Protein AF-0000000084927445 (afdb_homodimer)

Organism: Caldicellulosiruptor owensensis (strain ATCC 700167 / DSM 13100 / OL) (NCBI:txid632518)

Secondary structure (DSSP, 8-state):
--HHHHHHHHHHHH---HHHHHHHHHHHHHHHHHHHHTT--EEETTTEEEEEEEE--EEEE-TTT--EEEE--EEEEEEEE-HHHHHHH--/--HHHHHHHHHHHH---HHHHHHHHHHHHHHHHHHHHTT--EEETTTEEEEEEEE--EEEE-TTT--EEEE--EEEEEEEE-HHHHHHH--

Solvent-accessible surface area (backbone atoms only — not comparable to full-atom values): 9266 Å² total; per-residue (Å²): 75,44,55,70,54,46,23,50,47,19,9,66,68,42,70,46,52,54,68,57,26,42,36,37,52,52,16,46,54,50,46,53,46,54,37,34,44,71,64,35,45,39,39,36,88,45,50,24,32,40,34,64,43,79,43,72,60,43,77,46,59,40,89,86,78,61,46,78,40,80,41,71,58,41,36,37,62,46,57,48,69,16,64,55,42,35,58,54,26,46,104,77,44,56,70,55,48,24,50,47,18,10,66,68,42,68,45,51,53,68,56,26,44,37,37,51,52,16,46,53,49,45,53,45,54,38,33,46,72,65,35,44,39,40,37,88,44,51,24,32,40,33,63,42,79,42,71,60,44,78,46,61,41,90,85,80,62,46,77,40,79,42,70,58,42,34,38,62,46,58,47,70,16,63,56,42,34,58,54,26,46,102

pLDDT: mean 96.65, std 3.69, range [73.75, 98.94]

Structure (mmCIF, N/CA/C/O backbone):
data_AF-0000000084927445-model_v1
#
loop_
_entity.id
_entity.type
_entity.pdbx_description
1 polymer 'Histone family protein DNA-binding protein'
#
loop_
_atom_site.group_PDB
_atom_site.id
_atom_site.type_symbol
_atom_site.label_atom_id
_atom_site.label_alt_id
_atom_site.label_comp_id
_atom_site.label_asym_id
_atom_site.label_entity_id
_atom_site.label_seq_id
_atom_site.pdbx_PDB_ins_code
_atom_site.Cartn_x
_atom_site.Cartn_y
_atom_site.Cartn_z
_atom_site.occupancy
_atom_site.B_iso_or_equiv
_atom_site.auth_seq_id
_atom_site.auth_comp_id
_atom_site.auth_asym_id
_atom_site.auth_atom_id
_atom_site.pdbx_PDB_model_num
ATOM 1 N N . MET A 1 1 ? 12.32 -1.99 -7.734 1 96.44 1 MET A N 1
ATOM 2 C CA . MET A 1 1 ? 11.633 -3.188 -8.203 1 96.44 1 MET A CA 1
ATOM 3 C C . MET A 1 1 ? 10.391 -2.816 -9.008 1 96.44 1 MET A C 1
ATOM 5 O O . MET A 1 1 ? 9.555 -2.041 -8.547 1 96.44 1 MET A O 1
ATOM 9 N N . ASN A 1 2 ? 10.344 -3.18 -10.227 1 98.25 2 ASN A N 1
ATOM 10 C CA . ASN A 1 2 ? 9.164 -2.922 -11.047 1 98.25 2 ASN A CA 1
ATOM 11 C C . ASN A 1 2 ? 8.211 -4.113 -11.047 1 98.25 2 ASN A C 1
ATOM 13 O O . ASN A 1 2 ? 8.438 -5.102 -10.344 1 98.25 2 ASN A O 1
ATOM 17 N N . LYS A 1 3 ? 7.129 -3.992 -11.797 1 98.62 3 LYS A N 1
ATOM 18 C CA . LYS A 1 3 ? 6.082 -5.008 -11.812 1 98.62 3 LYS A CA 1
ATOM 19 C C . LYS A 1 3 ? 6.652 -6.379 -12.172 1 98.62 3 LYS A C 1
ATOM 21 O O . LYS A 1 3 ? 6.355 -7.375 -11.508 1 98.62 3 LYS A O 1
ATOM 26 N N . THR A 1 4 ? 7.418 -6.391 -13.234 1 98.5 4 THR A N 1
ATOM 27 C CA . THR A 1 4 ? 7.992 -7.648 -13.695 1 98.5 4 THR A CA 1
ATOM 28 C C . THR A 1 4 ? 8.883 -8.266 -12.617 1 98.5 4 THR A C 1
ATOM 30 O O . THR A 1 4 ? 8.844 -9.469 -12.391 1 98.5 4 THR A O 1
ATOM 33 N N . ASP A 1 5 ? 9.75 -7.473 -12 1 98.69 5 ASP A N 1
ATOM 34 C CA . ASP A 1 5 ? 10.602 -7.938 -10.914 1 98.69 5 ASP A CA 1
ATOM 35 C C . ASP A 1 5 ? 9.758 -8.484 -9.758 1 98.69 5 ASP A C 1
ATOM 37 O O . ASP A 1 5 ? 10.094 -9.523 -9.18 1 98.69 5 ASP A O 1
ATOM 41 N N . LEU A 1 6 ? 8.695 -7.738 -9.414 1 98.81 6 LEU A N 1
ATOM 42 C CA . LEU A 1 6 ? 7.836 -8.156 -8.312 1 98.81 6 LEU A CA 1
ATOM 43 C C . LEU A 1 6 ? 7.18 -9.5 -8.617 1 98.81 6 LEU A C 1
ATOM 45 O O . LEU A 1 6 ? 7.102 -10.367 -7.742 1 98.81 6 LEU A O 1
ATOM 49 N N . ILE A 1 7 ? 6.777 -9.633 -9.852 1 98.88 7 ILE A N 1
ATOM 50 C CA . ILE A 1 7 ? 6.164 -10.891 -10.266 1 98.88 7 ILE A CA 1
ATOM 51 C C . ILE A 1 7 ? 7.156 -12.031 -10.094 1 98.88 7 ILE A C 1
ATOM 53 O O . ILE A 1 7 ? 6.801 -13.102 -9.586 1 98.88 7 ILE A O 1
ATOM 57 N N . SER A 1 8 ? 8.344 -11.805 -10.5 1 98.88 8 SER A N 1
ATOM 58 C CA . SER A 1 8 ? 9.391 -12.82 -10.359 1 98.88 8 SER A CA 1
ATOM 59 C C . SER A 1 8 ? 9.625 -13.164 -8.891 1 98.88 8 SER A C 1
ATOM 61 O O . SER A 1 8 ? 9.758 -14.336 -8.539 1 98.88 8 SER A O 1
ATOM 63 N N . ALA A 1 9 ? 9.711 -12.188 -8.062 1 98.81 9 ALA A N 1
ATOM 64 C CA . ALA A 1 9 ? 9.906 -12.398 -6.629 1 98.81 9 ALA A CA 1
ATOM 65 C C . ALA A 1 9 ? 8.734 -13.164 -6.02 1 98.81 9 ALA A C 1
ATOM 67 O O . ALA A 1 9 ? 8.938 -14.078 -5.211 1 98.81 9 ALA A O 1
ATOM 68 N N . MET A 1 10 ? 7.566 -12.742 -6.422 1 98.88 10 MET A N 1
ATOM 69 C CA . MET A 1 10 ? 6.379 -13.422 -5.91 1 98.88 10 MET A CA 1
ATOM 70 C C . MET A 1 10 ? 6.367 -14.883 -6.324 1 98.88 10 MET A C 1
ATOM 72 O O . MET A 1 10 ? 6.008 -15.758 -5.531 1 98.88 10 MET A O 1
ATOM 76 N N . ALA A 1 11 ? 6.688 -15.125 -7.59 1 98.88 11 ALA A N 1
ATOM 77 C CA . ALA A 1 11 ? 6.73 -16.5 -8.078 1 98.88 11 ALA A CA 1
ATOM 78 C C . ALA A 1 11 ? 7.715 -17.344 -7.27 1 98.88 11 ALA A C 1
ATOM 80 O O . ALA A 1 11 ? 7.395 -18.453 -6.848 1 98.88 11 ALA A O 1
ATOM 81 N N . GLU A 1 12 ? 8.836 -16.859 -7.023 1 98.81 12 GLU A N 1
ATOM 82 C CA . GLU A 1 12 ? 9.883 -17.562 -6.281 1 98.81 12 GLU A CA 1
ATOM 83 C C . GLU A 1 12 ? 9.445 -17.844 -4.844 1 98.81 12 GLU A C 1
ATOM 85 O O . GLU A 1 12 ? 9.594 -18.969 -4.352 1 98.81 12 GLU A O 1
ATOM 90 N N . LYS A 1 13 ? 8.859 -16.922 -4.207 1 98.75 13 LYS A N 1
ATOM 91 C CA . LYS A 1 13 ? 8.531 -17.016 -2.789 1 98.75 13 LYS A CA 1
ATOM 92 C C . LYS A 1 13 ? 7.301 -17.906 -2.572 1 98.75 13 LYS A C 1
ATOM 94 O O . LYS A 1 13 ? 7.164 -18.531 -1.524 1 98.75 13 LYS A O 1
ATOM 99 N N . SER A 1 14 ? 6.469 -17.859 -3.514 1 98.62 14 SER A N 1
ATOM 100 C CA . SER A 1 14 ? 5.211 -18.578 -3.35 1 98.62 14 SER A CA 1
ATOM 101 C C . SER A 1 14 ? 5.289 -19.984 -3.945 1 98.62 14 SER A C 1
ATOM 103 O O . SER A 1 14 ? 4.465 -20.844 -3.633 1 98.62 14 SER A O 1
ATOM 105 N N . GLY A 1 15 ? 6.117 -20.188 -4.938 1 98.5 15 GLY A N 1
ATOM 106 C CA . GLY A 1 15 ? 6.172 -21.438 -5.676 1 98.5 15 GLY A CA 1
ATOM 107 C C . GLY A 1 15 ? 5.199 -21.484 -6.84 1 98.5 15 GLY A C 1
ATOM 108 O O . GLY A 1 15 ? 5.055 -22.531 -7.496 1 98.5 15 GLY A O 1
ATOM 109 N N . LEU A 1 16 ? 4.562 -20.469 -7.133 1 98.69 16 LEU A N 1
ATOM 110 C CA . LEU A 1 16 ? 3.676 -20.375 -8.281 1 98.69 16 LEU A CA 1
ATOM 111 C C . LEU A 1 16 ? 4.469 -20.109 -9.562 1 98.69 16 LEU A C 1
ATOM 113 O O . LEU A 1 16 ? 5.629 -19.688 -9.5 1 98.69 16 LEU A O 1
ATOM 117 N N . THR A 1 17 ? 3.82 -20.359 -10.664 1 98.62 17 THR A N 1
ATOM 118 C CA . THR A 1 17 ? 4.426 -19.953 -11.922 1 98.62 17 THR A CA 1
ATOM 119 C C . THR A 1 17 ? 4.406 -18.422 -12.062 1 98.62 17 THR A C 1
ATOM 121 O O . THR A 1 17 ? 3.619 -17.75 -11.406 1 98.62 17 THR A O 1
ATOM 124 N N . LYS A 1 18 ? 5.23 -17.906 -12.883 1 98.75 18 LYS A N 1
ATOM 125 C CA . LYS A 1 18 ? 5.234 -16.469 -13.141 1 98.75 18 LYS A CA 1
ATOM 126 C C . LYS A 1 18 ? 3.879 -16 -13.656 1 98.75 18 LYS A C 1
ATOM 128 O O . LYS A 1 18 ? 3.42 -14.906 -13.312 1 98.75 18 LYS A O 1
ATOM 133 N N . LYS A 1 19 ? 3.346 -16.812 -14.5 1 98.69 19 LYS A N 1
ATOM 134 C CA . LYS A 1 19 ? 2.033 -16.5 -15.055 1 98.69 19 LYS A CA 1
ATOM 135 C C . LYS A 1 19 ? 0.99 -16.359 -13.945 1 98.69 19 LYS A C 1
ATOM 137 O O . LYS A 1 19 ? 0.209 -15.406 -13.938 1 98.69 19 LYS A O 1
ATOM 142 N N . ASP A 1 20 ? 0.925 -17.312 -13.07 1 98.75 20 ASP A N 1
ATOM 143 C CA . ASP A 1 20 ? -0.039 -17.281 -11.977 1 98.75 20 ASP A CA 1
ATOM 144 C C . ASP A 1 20 ? 0.262 -16.141 -11 1 98.75 20 ASP A C 1
ATOM 146 O O . ASP A 1 20 ? -0.656 -15.531 -10.453 1 98.75 20 ASP A O 1
ATOM 150 N N . ALA A 1 21 ? 1.528 -15.898 -10.758 1 98.88 21 ALA A N 1
ATOM 151 C CA . ALA A 1 21 ? 1.915 -14.758 -9.93 1 98.88 21 ALA A CA 1
ATOM 152 C C . ALA A 1 21 ? 1.418 -13.445 -10.523 1 98.88 21 ALA A C 1
ATOM 154 O O . ALA A 1 21 ? 0.959 -12.562 -9.805 1 98.88 21 ALA A O 1
ATOM 155 N N . GLU A 1 22 ? 1.526 -13.359 -11.82 1 98.88 22 GLU A N 1
ATOM 156 C CA . GLU A 1 22 ? 1.038 -12.164 -12.508 1 98.88 22 GLU A CA 1
ATOM 157 C C . GLU A 1 22 ? -0.474 -12.023 -12.359 1 98.88 22 GLU A C 1
ATOM 159 O O . GLU A 1 22 ? -0.978 -10.938 -12.094 1 98.88 22 GLU A O 1
ATOM 164 N N . LYS A 1 23 ? -1.171 -13.109 -12.586 1 98.88 23 LYS A N 1
ATOM 165 C CA . LYS A 1 23 ? -2.617 -13.094 -12.398 1 98.88 23 LYS A CA 1
ATOM 166 C C . LYS A 1 23 ? -2.979 -12.648 -10.984 1 98.88 23 LYS A C 1
ATOM 168 O O . LYS A 1 23 ? -3.924 -11.883 -10.789 1 98.88 23 LYS A O 1
ATOM 173 N N . ALA A 1 24 ? -2.26 -13.188 -10.023 1 98.88 24 ALA A N 1
ATOM 174 C CA . ALA A 1 24 ? -2.531 -12.875 -8.617 1 98.88 24 ALA A CA 1
ATOM 175 C C . ALA A 1 24 ? -2.268 -11.398 -8.328 1 98.88 24 ALA A C 1
ATOM 177 O O . ALA A 1 24 ? -3.051 -10.75 -7.625 1 98.88 24 ALA A O 1
ATOM 178 N N . LEU A 1 25 ? -1.161 -10.852 -8.797 1 98.94 25 LEU A N 1
ATOM 179 C CA . LEU A 1 25 ? -0.847 -9.445 -8.586 1 98.94 25 LEU A CA 1
ATOM 180 C C . LEU A 1 25 ? -1.923 -8.547 -9.195 1 98.94 25 LEU A C 1
ATOM 182 O O . LEU A 1 25 ? -2.383 -7.602 -8.555 1 98.94 25 LEU A O 1
ATOM 186 N N . ASN A 1 26 ? -2.275 -8.859 -10.422 1 98.81 26 ASN A N 1
ATOM 187 C CA . ASN A 1 26 ? -3.33 -8.086 -11.062 1 98.81 26 ASN A CA 1
ATOM 18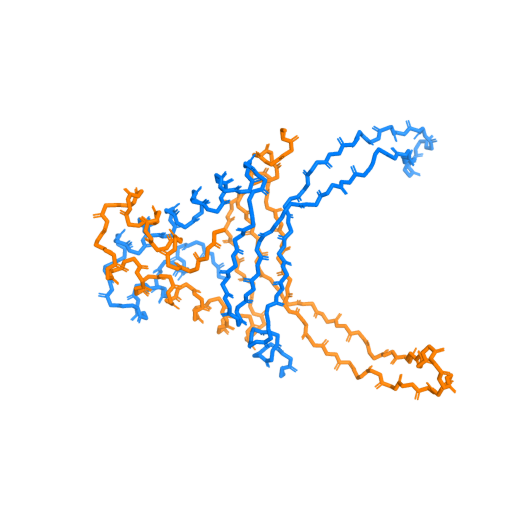8 C C . ASN A 1 26 ? -4.637 -8.164 -10.281 1 98.81 26 ASN A C 1
ATOM 190 O O . ASN A 1 26 ? -5.352 -7.164 -10.164 1 98.81 26 ASN A O 1
ATOM 194 N N . ALA A 1 27 ? -4.957 -9.32 -9.812 1 98.94 27 ALA A N 1
ATOM 195 C CA . ALA A 1 27 ? -6.164 -9.508 -9.016 1 98.94 27 ALA A CA 1
ATOM 196 C C . ALA A 1 27 ? -6.098 -8.695 -7.727 1 98.94 27 ALA A C 1
ATOM 198 O O . ALA A 1 27 ? -7.109 -8.164 -7.27 1 98.94 27 ALA A O 1
ATOM 199 N N . PHE A 1 28 ? -4.887 -8.68 -7.043 1 98.94 28 PHE A N 1
ATOM 200 C CA . PHE A 1 28 ? -4.684 -7.863 -5.852 1 98.94 28 PHE A CA 1
ATOM 201 C C . PHE A 1 28 ? -4.977 -6.395 -6.148 1 98.94 28 PHE A C 1
ATOM 203 O O . PHE A 1 28 ? -5.75 -5.758 -5.438 1 98.94 28 PHE A O 1
ATOM 210 N N . VAL A 1 29 ? -4.406 -5.895 -7.238 1 98.88 29 VAL A N 1
ATOM 211 C CA . VAL A 1 29 ? -4.566 -4.5 -7.633 1 98.88 29 VAL A CA 1
ATOM 212 C C . VAL A 1 29 ? -6.043 -4.207 -7.902 1 98.88 29 VAL A C 1
ATOM 214 O O . VAL A 1 29 ? -6.582 -3.213 -7.41 1 98.88 29 VAL A O 1
ATOM 217 N N . ASP A 1 30 ? -6.668 -5.07 -8.609 1 98.75 30 ASP A N 1
ATOM 218 C CA . ASP A 1 30 ? -8.078 -4.895 -8.961 1 98.75 30 ASP A CA 1
ATOM 219 C C . ASP A 1 30 ? -8.953 -4.914 -7.711 1 98.75 30 ASP A C 1
ATOM 221 O O . ASP A 1 30 ? -9.852 -4.078 -7.562 1 98.75 30 ASP A O 1
ATOM 225 N N . ALA A 1 31 ? -8.734 -5.875 -6.871 1 98.88 31 ALA A N 1
ATOM 226 C CA . ALA A 1 31 ? -9.555 -6.039 -5.672 1 98.88 31 ALA A CA 1
ATOM 227 C C . ALA A 1 31 ? -9.422 -4.828 -4.746 1 98.88 31 ALA A C 1
ATOM 229 O O . ALA A 1 31 ? -10.414 -4.32 -4.23 1 98.88 31 ALA A O 1
ATOM 230 N N . VAL A 1 32 ? -8.188 -4.363 -4.523 1 98.88 32 VAL A N 1
ATOM 231 C CA . VAL A 1 32 ? -7.953 -3.211 -3.664 1 98.88 32 VAL A CA 1
ATOM 232 C C . VAL A 1 32 ? -8.586 -1.966 -4.281 1 98.88 32 VAL A C 1
ATOM 234 O O . VAL A 1 32 ? -9.25 -1.19 -3.59 1 98.88 32 VAL A O 1
ATOM 237 N N . THR A 1 33 ? -8.391 -1.812 -5.617 1 98.75 33 THR A N 1
ATOM 238 C CA . THR A 1 33 ? -8.961 -0.666 -6.309 1 98.75 33 THR A CA 1
ATOM 239 C C . THR A 1 33 ? -10.484 -0.649 -6.168 1 98.75 33 THR A C 1
ATOM 241 O O . THR A 1 33 ? -11.07 0.384 -5.836 1 98.75 33 THR A O 1
ATOM 244 N N . GLU A 1 34 ? -11.109 -1.719 -6.41 1 98.56 34 GLU A N 1
ATOM 245 C CA . GLU A 1 34 ? -12.562 -1.82 -6.324 1 98.56 34 GLU A CA 1
ATOM 246 C C . GLU A 1 34 ? -13.055 -1.539 -4.906 1 98.56 34 GLU A C 1
ATOM 248 O O . GLU A 1 34 ? -14.031 -0.819 -4.715 1 98.56 34 GLU A O 1
ATOM 253 N N . ALA A 1 35 ? -12.414 -2.172 -3.92 1 98.69 35 ALA A N 1
ATOM 254 C CA . ALA A 1 35 ? -12.805 -1.957 -2.529 1 98.69 35 ALA A CA 1
ATOM 255 C C . ALA A 1 35 ? -12.734 -0.477 -2.164 1 98.69 35 ALA A C 1
ATOM 257 O O . ALA A 1 35 ? -13.68 0.078 -1.607 1 98.69 35 ALA A O 1
ATOM 258 N N . LEU A 1 36 ? -11.664 0.189 -2.484 1 98.62 36 LEU A N 1
ATOM 259 C CA . LEU A 1 36 ? -11.477 1.596 -2.145 1 98.62 36 LEU A CA 1
ATOM 260 C C . LEU A 1 36 ? -12.469 2.475 -2.896 1 98.62 36 LEU A C 1
ATOM 262 O O . LEU A 1 36 ? -12.938 3.48 -2.365 1 98.62 36 LEU A O 1
ATOM 266 N N . SER A 1 37 ? -12.719 2.121 -4.152 1 97.88 37 SER A N 1
ATOM 267 C CA . SER A 1 37 ? -13.68 2.891 -4.93 1 97.88 37 SER A CA 1
ATOM 268 C C . SER A 1 37 ? -15.062 2.869 -4.277 1 97.88 37 SER A C 1
ATOM 270 O O . SER A 1 37 ? -15.867 3.775 -4.492 1 97.88 37 SER A O 1
ATOM 272 N N . LYS A 1 38 ? -15.289 1.854 -3.469 1 97.25 38 LYS A N 1
ATOM 273 C CA . LYS A 1 38 ? -16.562 1.709 -2.764 1 97.25 38 LYS A CA 1
ATOM 274 C C . LYS A 1 38 ? -16.469 2.277 -1.351 1 97.25 38 LYS A C 1
ATOM 276 O O . LYS A 1 38 ? -17.406 2.121 -0.556 1 97.25 38 LYS A O 1
ATOM 281 N N . GLY A 1 39 ? -15.312 2.764 -1.028 1 97 39 GLY A N 1
ATOM 282 C CA . GLY A 1 39 ? -15.125 3.373 0.278 1 97 39 GLY A CA 1
ATOM 283 C C . GLY A 1 39 ? -14.773 2.369 1.359 1 97 39 GLY A C 1
ATOM 284 O O . GLY A 1 39 ? -14.812 2.691 2.549 1 97 39 GLY A O 1
ATOM 285 N N . GLU A 1 40 ? -14.477 1.186 0.955 1 98.12 40 GLU A N 1
ATOM 286 C CA . GLU A 1 40 ? -14.148 0.132 1.91 1 98.12 40 GLU A CA 1
ATOM 287 C C . GLU A 1 40 ? -12.656 0.139 2.246 1 98.12 40 GLU A C 1
ATOM 289 O O . GLU A 1 40 ? -11.82 0.364 1.37 1 98.12 40 GLU A O 1
ATOM 294 N N . LYS A 1 41 ? -12.375 -0.189 3.471 1 98.5 41 LYS A N 1
ATOM 295 C CA . LYS A 1 41 ? -11 -0.33 3.936 1 98.5 41 LYS A CA 1
ATOM 296 C C . LYS A 1 41 ? -10.477 -1.745 3.699 1 98.5 41 LYS A C 1
ATOM 298 O O . LYS A 1 41 ? -11.234 -2.713 3.797 1 98.5 41 LYS A O 1
ATOM 303 N N . VAL A 1 42 ? -9.203 -1.847 3.305 1 98.88 42 VAL A N 1
ATOM 304 C CA . VAL A 1 42 ? -8.531 -3.135 3.162 1 98.88 42 VAL A CA 1
ATOM 305 C C . VAL A 1 42 ? -7.41 -3.252 4.191 1 98.88 42 VAL A C 1
ATOM 307 O O . VAL A 1 42 ? -6.457 -2.469 4.172 1 98.88 42 VAL A O 1
ATOM 310 N N . GLN A 1 43 ? -7.492 -4.234 5.039 1 98.81 43 GLN A N 1
ATOM 311 C CA . GLN A 1 43 ? -6.523 -4.336 6.125 1 98.81 43 GLN A CA 1
ATOM 312 C C . GLN A 1 43 ? -5.77 -5.664 6.074 1 98.81 43 GLN A C 1
ATOM 314 O O . GLN A 1 43 ? -6.387 -6.73 6.059 1 98.81 43 GLN A O 1
ATOM 319 N N . LEU A 1 44 ? -4.547 -5.59 5.957 1 98.62 44 LEU A N 1
ATOM 320 C CA . LEU A 1 44 ? -3.633 -6.711 6.145 1 98.62 44 LEU A CA 1
ATOM 321 C C . LEU A 1 44 ? -2.83 -6.547 7.43 1 98.62 44 LEU A C 1
ATOM 323 O O . LEU A 1 44 ? -1.839 -5.816 7.461 1 98.62 44 LEU A O 1
ATOM 327 N N . VAL A 1 45 ? -3.256 -7.285 8.414 1 97.25 45 VAL A N 1
ATOM 328 C CA . VAL A 1 45 ? -2.695 -7.121 9.75 1 97.25 45 VAL A CA 1
ATOM 329 C C . VAL A 1 45 ? -1.178 -7.285 9.703 1 97.25 45 VAL A C 1
ATOM 331 O O . VAL A 1 45 ? -0.67 -8.219 9.078 1 97.25 45 VAL A O 1
ATOM 334 N N . GLY A 1 46 ? -0.435 -6.379 10.445 1 97.25 46 GLY A N 1
ATOM 335 C CA . GLY A 1 46 ? 1.019 -6.387 10.469 1 97.25 46 GLY A CA 1
ATOM 336 C C . GLY A 1 46 ? 1.641 -5.621 9.32 1 97.25 46 GLY A C 1
ATOM 337 O O . GLY A 1 46 ? 2.658 -4.945 9.5 1 97.25 46 GLY A O 1
ATOM 338 N N . PHE A 1 47 ? 1.042 -5.738 8.133 1 98.5 47 PHE A N 1
ATOM 339 C CA . PHE A 1 47 ? 1.581 -5.125 6.93 1 98.5 47 PHE A CA 1
ATOM 340 C C . PHE A 1 47 ? 1.079 -3.691 6.781 1 98.5 47 PHE A C 1
ATOM 342 O O . PHE A 1 47 ? 1.875 -2.762 6.645 1 98.5 47 PHE A O 1
ATOM 349 N N . GLY A 1 48 ? -0.274 -3.625 6.855 1 98.69 48 GLY A N 1
ATOM 350 C CA . GLY A 1 48 ? -0.848 -2.291 6.754 1 98.69 48 GLY A CA 1
ATOM 351 C C . GLY A 1 48 ? -2.275 -2.295 6.242 1 98.69 48 GLY A C 1
ATOM 352 O O . GLY A 1 48 ? -2.906 -3.35 6.148 1 98.69 48 GLY A O 1
ATOM 353 N N . SER A 1 49 ? -2.762 -1.029 5.926 1 98.81 49 SER A N 1
ATOM 354 C CA . SER A 1 49 ? -4.145 -0.897 5.477 1 98.81 49 SER A CA 1
ATOM 355 C C . SER A 1 49 ? -4.273 0.163 4.387 1 98.81 49 SER A C 1
ATOM 357 O O . SER A 1 49 ? -3.578 1.18 4.418 1 98.81 49 SER A O 1
ATOM 359 N N . PHE A 1 50 ? -5.086 -0.099 3.434 1 98.88 50 PHE A N 1
ATOM 360 C CA . PHE A 1 50 ? -5.512 0.86 2.422 1 98.88 50 PHE A CA 1
ATOM 361 C C . PHE A 1 50 ? -6.875 1.446 2.773 1 98.88 50 PHE A C 1
ATOM 363 O O . PHE A 1 50 ? -7.801 0.712 3.127 1 98.88 50 PHE A O 1
ATOM 370 N N . GLU A 1 51 ? -7.004 2.713 2.66 1 98.69 51 GLU A N 1
ATOM 371 C CA . GLU A 1 51 ? -8.281 3.357 2.932 1 98.69 51 GLU A CA 1
ATOM 372 C C . GLU A 1 51 ? -8.422 4.66 2.15 1 98.69 51 GLU A C 1
ATOM 374 O O . GLU A 1 51 ? -7.488 5.086 1.472 1 98.69 51 GLU A O 1
ATOM 379 N N . VAL A 1 52 ? -9.625 5.238 2.195 1 98.38 52 VAL A N 1
ATOM 380 C CA . VAL A 1 52 ? -9.922 6.469 1.472 1 98.38 52 VAL A CA 1
ATOM 381 C C . VAL A 1 52 ? -9.984 7.641 2.447 1 98.38 52 VAL A C 1
ATOM 383 O O . VAL A 1 52 ? -10.578 7.531 3.521 1 98.38 52 VAL A O 1
ATOM 386 N N . ARG A 1 53 ? -9.344 8.641 2.102 1 97.38 53 ARG A N 1
ATOM 387 C CA . ARG A 1 53 ? -9.391 9.875 2.883 1 97.38 53 ARG A CA 1
ATOM 388 C C . ARG A 1 53 ? -10.016 11.008 2.08 1 97.38 53 ARG A C 1
ATOM 390 O O . ARG A 1 53 ? -9.758 11.141 0.88 1 97.38 53 ARG A O 1
ATOM 397 N N . GLU A 1 54 ? -10.789 11.773 2.748 1 96.12 54 GLU A N 1
ATOM 398 C CA . GLU A 1 54 ? -11.391 12.938 2.1 1 96.12 54 GLU A CA 1
ATOM 399 C C . GLU A 1 54 ? -10.531 14.18 2.285 1 96.12 54 GLU A C 1
ATOM 401 O O . GLU A 1 54 ? -10.07 14.461 3.393 1 96.12 54 GLU A O 1
ATOM 406 N N . ARG A 1 55 ? -10.305 14.758 1.152 1 93.81 55 ARG A N 1
ATOM 407 C CA . ARG A 1 55 ? -9.602 16.031 1.172 1 93.81 55 ARG A CA 1
ATOM 408 C C . ARG A 1 55 ? -10.547 17.188 0.844 1 93.81 55 ARG A C 1
ATOM 410 O O . ARG A 1 55 ? -11.242 17.156 -0.176 1 93.81 55 ARG A O 1
ATOM 417 N N . ALA A 1 56 ? -10.602 18.156 1.702 1 94.5 56 ALA A N 1
ATOM 418 C CA . ALA A 1 56 ? -11.523 19.281 1.538 1 94.5 56 ALA A CA 1
ATOM 419 C C . ALA A 1 56 ? -11.062 20.203 0.413 1 94.5 56 ALA A C 1
ATOM 421 O O . ALA A 1 56 ? -9.883 20.219 0.054 1 94.5 56 ALA A O 1
ATOM 422 N N . GLU A 1 57 ? -12.133 20.859 -0.123 1 94.31 57 GLU A N 1
ATOM 423 C CA . GLU A 1 57 ? -11.805 21.891 -1.097 1 94.31 57 GLU A CA 1
ATOM 424 C C . GLU A 1 57 ? -10.883 22.953 -0.491 1 94.31 57 GLU A C 1
ATOM 426 O O . GLU A 1 57 ? -11.008 23.281 0.689 1 94.31 57 GLU A O 1
ATOM 431 N N . ARG A 1 58 ? -9.938 23.359 -1.298 1 94.25 58 ARG A N 1
ATOM 432 C CA . ARG A 1 58 ? -9.023 24.391 -0.818 1 94.25 58 ARG A CA 1
ATOM 433 C C . ARG A 1 58 ? -8.609 25.328 -1.95 1 94.25 58 ARG A C 1
ATOM 435 O O . ARG A 1 58 ? -8.875 25.047 -3.121 1 94.25 58 ARG A O 1
ATOM 442 N N . VAL A 1 59 ? -8.195 26.5 -1.497 1 92.31 59 VAL A N 1
ATOM 443 C CA . VAL A 1 59 ? -7.734 27.453 -2.494 1 92.31 59 VAL A CA 1
ATOM 444 C C . VAL A 1 59 ? -6.215 27.578 -2.436 1 92.31 59 VAL A C 1
ATOM 446 O O . VAL A 1 59 ? -5.637 27.734 -1.357 1 92.31 59 VAL A O 1
ATOM 449 N N . GLY A 1 60 ? -5.637 27.188 -3.59 1 89.5 60 GLY A N 1
ATOM 450 C CA . GLY A 1 60 ? -4.207 27.438 -3.715 1 89.5 60 GLY A CA 1
ATOM 451 C C . GLY A 1 60 ? -3.875 28.609 -4.617 1 89.5 60 GLY A C 1
ATOM 452 O O . GLY A 1 60 ? -4.77 29.328 -5.055 1 89.5 60 GLY A O 1
ATOM 453 N N . ARG A 1 61 ? -2.561 29 -4.617 1 91.19 61 ARG A N 1
ATOM 454 C CA . ARG A 1 61 ? -2.117 30.062 -5.496 1 91.19 61 ARG A CA 1
ATOM 455 C C . ARG A 1 61 ? -1.02 29.594 -6.441 1 91.19 61 ARG A C 1
ATOM 457 O O . ARG A 1 61 ? -0.201 28.75 -6.07 1 91.19 61 ARG A O 1
ATOM 464 N N . ASN A 1 62 ? -1.067 29.797 -7.766 1 90 62 ASN A N 1
ATOM 465 C CA . ASN A 1 62 ? 0.02 29.562 -8.711 1 90 62 ASN A CA 1
ATOM 466 C C . ASN A 1 62 ? 1.286 30.312 -8.297 1 90 62 ASN A C 1
ATOM 468 O O . ASN A 1 62 ? 1.275 31.531 -8.172 1 90 62 ASN A O 1
ATOM 472 N N . PRO A 1 63 ? 2.312 29.562 -8.008 1 89.19 63 PRO A N 1
ATOM 473 C CA . PRO A 1 63 ? 3.527 30.203 -7.516 1 89.19 63 PRO A CA 1
ATOM 474 C C . PRO A 1 63 ? 4.062 31.266 -8.477 1 89.19 63 PRO A C 1
ATOM 476 O O . PRO A 1 63 ? 4.668 32.25 -8.039 1 89.19 63 PRO A O 1
ATOM 479 N N . GLN A 1 64 ? 3.785 31.047 -9.766 1 92.12 64 GLN A N 1
ATOM 480 C CA . GLN A 1 64 ? 4.324 31.938 -10.781 1 92.12 64 GLN A CA 1
ATOM 481 C C . GLN A 1 64 ? 3.395 33.125 -11.016 1 92.12 64 GLN A C 1
ATOM 483 O O . GLN A 1 64 ? 3.85 34.281 -11.109 1 92.12 64 GLN A O 1
ATOM 488 N N . THR A 1 65 ? 2.064 33.062 -11.172 1 92.5 65 THR A N 1
ATOM 489 C CA . THR A 1 65 ? 1.137 34.125 -11.586 1 92.5 65 THR A CA 1
ATOM 490 C C . THR A 1 65 ? 0.348 34.656 -10.391 1 92.5 65 THR A C 1
ATOM 492 O O . THR A 1 65 ? -0.317 35.688 -10.484 1 92.5 65 THR A O 1
ATOM 495 N N . GLN A 1 66 ? 0.389 33.969 -9.234 1 90.62 66 GLN A N 1
ATOM 496 C CA . GLN A 1 66 ? -0.305 34.312 -8 1 90.62 66 GLN A CA 1
ATOM 497 C C . GLN A 1 66 ? -1.817 34.188 -8.164 1 90.62 66 GLN A C 1
ATOM 499 O O . GLN A 1 66 ? -2.578 34.688 -7.332 1 90.62 66 GLN A O 1
ATOM 504 N N . GLU A 1 67 ? -2.25 33.75 -9.266 1 92.06 67 GLU A N 1
ATOM 505 C CA . GLU A 1 67 ? -3.678 33.5 -9.477 1 92.06 67 GLU A CA 1
ATOM 506 C C . GLU A 1 67 ? -4.188 32.406 -8.562 1 92.06 67 GLU A C 1
ATOM 508 O O . GLU A 1 67 ? -3.49 31.406 -8.328 1 92.06 67 GLU A O 1
ATOM 513 N N . GLU A 1 68 ? -5.402 32.656 -8.031 1 92.25 68 GLU A N 1
ATOM 514 C CA . GLU A 1 68 ? -6.02 31.641 -7.18 1 92.25 68 GLU A CA 1
ATOM 515 C C . GLU A 1 68 ? -6.473 30.438 -8 1 92.25 68 GLU A C 1
ATOM 517 O O . GLU A 1 68 ? -6.977 30.594 -9.117 1 92.25 68 GLU A O 1
ATOM 522 N N . ILE A 1 69 ? -6.051 29.297 -7.574 1 92.75 69 ILE A N 1
ATOM 523 C CA . ILE A 1 69 ? -6.512 28.031 -8.141 1 92.75 69 ILE A CA 1
ATOM 524 C C . ILE A 1 69 ? -7.395 27.312 -7.125 1 92.75 69 ILE A C 1
ATOM 526 O O . ILE A 1 69 ? -6.996 27.109 -5.973 1 92.75 69 ILE A O 1
ATOM 530 N N . LYS A 1 70 ? -8.617 27.062 -7.527 1 92.56 70 LYS A N 1
ATOM 531 C CA . LYS A 1 70 ? -9.539 26.297 -6.695 1 92.56 70 LYS A CA 1
ATOM 532 C C . LYS A 1 70 ? -9.312 24.797 -6.859 1 92.56 70 LYS A C 1
ATOM 534 O O . LYS A 1 70 ? -9.367 24.281 -7.977 1 92.56 70 LYS A O 1
ATOM 539 N N . ILE A 1 71 ? -8.945 24.094 -5.812 1 90.31 71 ILE A N 1
ATOM 540 C CA . ILE A 1 71 ? -8.797 22.641 -5.789 1 90.31 71 ILE A CA 1
ATOM 541 C C . ILE A 1 71 ? -10.031 22.016 -5.145 1 90.31 71 ILE A C 1
ATOM 543 O O . ILE A 1 71 ? -10.266 22.172 -3.947 1 90.31 71 ILE A O 1
ATOM 547 N N . PRO A 1 72 ? -10.797 21.391 -5.98 1 92.88 72 PRO A N 1
ATOM 548 C CA . PRO A 1 72 ? -12.062 20.844 -5.465 1 92.88 72 PRO A CA 1
ATOM 549 C C . PRO A 1 72 ? -11.859 19.766 -4.414 1 92.88 72 PRO A C 1
ATOM 551 O O . PRO A 1 72 ? -10.789 19.156 -4.352 1 92.88 72 PRO A O 1
ATOM 554 N N . ALA A 1 73 ? -12.898 19.656 -3.576 1 94.81 73 ALA A N 1
ATOM 555 C CA . ALA A 1 73 ? -12.891 18.516 -2.658 1 94.81 73 ALA A CA 1
ATOM 556 C C . ALA A 1 73 ? -12.734 17.203 -3.414 1 94.81 73 ALA A C 1
ATOM 558 O O . ALA A 1 73 ? -13.242 17.062 -4.527 1 94.81 73 ALA A O 1
ATOM 559 N N . THR A 1 74 ? -11.969 16.297 -2.805 1 94.69 74 THR A N 1
ATOM 560 C CA . THR A 1 74 ? -11.75 15.016 -3.469 1 94.69 74 THR A CA 1
ATOM 561 C C . THR A 1 74 ? -11.531 13.906 -2.445 1 94.69 74 THR A C 1
ATOM 563 O O . THR A 1 74 ? -11.461 14.172 -1.242 1 94.69 74 THR A O 1
ATOM 566 N N . LYS A 1 75 ? -11.672 12.711 -2.873 1 96.88 75 LYS A N 1
ATOM 567 C CA . LYS A 1 75 ? -11.281 11.516 -2.123 1 96.88 75 LYS A CA 1
ATOM 568 C C . LYS A 1 75 ? -9.961 10.953 -2.631 1 96.88 75 LYS A C 1
ATOM 570 O O . LYS A 1 75 ? -9.727 10.891 -3.84 1 96.88 75 LYS A O 1
ATOM 575 N N . VAL A 1 76 ? -9.148 10.609 -1.68 1 97.06 76 VAL A N 1
ATOM 576 C CA . VAL A 1 76 ? -7.844 10.094 -2.098 1 97.06 76 VAL A CA 1
ATOM 577 C C . VAL A 1 76 ? -7.57 8.766 -1.398 1 97.06 76 VAL A C 1
ATOM 579 O O . VAL A 1 76 ? -7.91 8.586 -0.226 1 97.06 76 VAL A O 1
ATOM 582 N N . PRO A 1 77 ? -6.961 7.805 -2.08 1 98.5 77 PRO A N 1
ATOM 583 C CA . PRO A 1 77 ? -6.508 6.57 -1.428 1 98.5 77 PRO A CA 1
ATOM 584 C C . PRO A 1 77 ? -5.238 6.773 -0.603 1 98.5 77 PRO A C 1
ATOM 586 O O . PRO A 1 77 ? -4.336 7.5 -1.023 1 98.5 77 PRO A O 1
ATOM 589 N N . VAL A 1 78 ? -5.176 6.156 0.564 1 98 78 VAL A N 1
ATOM 590 C CA . VAL A 1 78 ? -4 6.238 1.426 1 98 78 VAL A CA 1
ATOM 591 C C . VAL A 1 78 ? -3.648 4.848 1.951 1 98 78 VAL A C 1
ATOM 593 O O . VAL A 1 78 ? -4.504 3.961 2 1 98 78 VAL A O 1
ATOM 596 N N . PHE A 1 79 ? -2.402 4.648 2.246 1 98.75 79 PHE A N 1
ATOM 597 C CA . PHE A 1 79 ? -1.903 3.438 2.889 1 98.75 79 PHE A CA 1
ATOM 598 C C . PHE A 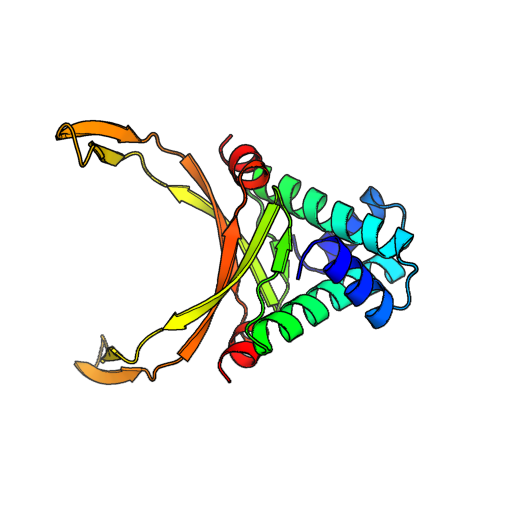1 79 ? -1.278 3.76 4.238 1 98.75 79 PHE A C 1
ATOM 600 O O . PHE A 1 79 ? -0.427 4.645 4.34 1 98.75 79 PHE A O 1
ATOM 607 N N . LYS A 1 80 ? -1.716 3.043 5.238 1 98.25 80 LYS A N 1
ATOM 608 C CA . LYS A 1 80 ? -1.123 3.121 6.57 1 98.25 80 LYS A CA 1
ATOM 609 C C . LYS A 1 80 ? -0.303 1.871 6.883 1 98.25 80 LYS A C 1
ATOM 611 O O . LYS A 1 80 ? -0.857 0.779 7.027 1 98.25 80 LYS A O 1
ATOM 616 N N . ALA A 1 81 ? 0.966 2.057 7.051 1 98.56 81 ALA A N 1
ATOM 617 C CA . ALA A 1 81 ? 1.85 0.917 7.285 1 98.56 81 ALA A CA 1
ATOM 618 C C . ALA A 1 81 ? 1.582 0.288 8.648 1 98.56 81 ALA A C 1
ATOM 620 O O . ALA A 1 81 ? 1.365 0.997 9.633 1 98.56 81 ALA A O 1
ATOM 621 N N . GLY A 1 82 ? 1.642 -1.022 8.648 1 98.19 82 GLY A N 1
ATOM 622 C CA . GLY A 1 82 ? 1.476 -1.752 9.898 1 98.19 82 GLY A CA 1
ATOM 623 C C . GLY A 1 82 ? 2.766 -1.892 10.68 1 98.19 82 GLY A C 1
ATOM 624 O O . GLY A 1 82 ? 3.842 -1.562 10.18 1 98.19 82 GLY A O 1
ATOM 625 N N . LYS A 1 83 ? 2.65 -2.371 11.828 1 97.25 83 LYS A N 1
ATOM 626 C CA . LYS A 1 83 ? 3.77 -2.432 12.766 1 97.25 83 LYS A CA 1
ATOM 627 C C . LYS A 1 83 ? 4.902 -3.291 12.211 1 97.25 83 LYS A C 1
ATOM 629 O O . LYS A 1 83 ? 6.074 -2.922 12.305 1 97.25 83 LYS A O 1
ATOM 634 N N . MET A 1 84 ? 4.625 -4.445 11.781 1 98 84 MET A N 1
ATOM 635 C CA . MET A 1 84 ? 5.652 -5.367 11.297 1 98 84 MET A CA 1
ATOM 636 C C . MET A 1 84 ? 6.418 -4.762 10.125 1 98 84 MET A C 1
ATOM 638 O O . MET A 1 84 ? 7.641 -4.902 10.039 1 98 84 MET A O 1
ATOM 642 N N . LEU A 1 85 ? 5.688 -4.168 9.211 1 98.38 85 LEU A N 1
ATOM 643 C CA . LEU A 1 85 ? 6.348 -3.514 8.086 1 98.38 85 LEU A CA 1
ATOM 644 C C . LEU A 1 85 ? 7.219 -2.355 8.562 1 98.38 85 LEU A C 1
ATOM 646 O O . LEU A 1 85 ? 8.359 -2.203 8.109 1 98.38 85 LEU A O 1
ATOM 650 N N . LYS A 1 86 ? 6.656 -1.533 9.414 1 97.62 86 LYS A N 1
ATOM 651 C CA . LYS A 1 86 ? 7.418 -0.422 9.969 1 97.62 86 LYS A CA 1
ATOM 652 C C . LYS A 1 86 ? 8.695 -0.915 10.641 1 97.62 86 LYS A C 1
ATOM 654 O O . LYS A 1 86 ? 9.773 -0.342 10.438 1 97.62 86 LYS A O 1
ATOM 659 N N . ASP A 1 87 ? 8.617 -1.964 11.43 1 97.19 87 ASP A N 1
ATOM 660 C CA . ASP A 1 87 ? 9.773 -2.521 12.125 1 97.19 87 ASP A CA 1
ATOM 661 C C . ASP A 1 87 ? 10.812 -3.041 11.141 1 97.19 87 ASP A C 1
ATOM 663 O O . ASP A 1 87 ? 12.016 -2.914 11.375 1 97.19 87 ASP A O 1
ATOM 667 N N . ALA A 1 88 ? 10.375 -3.619 10.125 1 97.38 88 ALA A N 1
ATOM 668 C CA . ALA A 1 88 ? 11.273 -4.195 9.125 1 97.38 88 ALA A CA 1
ATOM 669 C C . ALA A 1 88 ? 12.086 -3.109 8.43 1 97.38 88 ALA A C 1
ATOM 671 O O . ALA A 1 88 ? 13.203 -3.359 7.969 1 97.38 88 ALA A O 1
ATOM 672 N N . VAL A 1 89 ? 11.508 -1.943 8.32 1 96.94 89 VAL A N 1
ATOM 673 C CA . VAL A 1 89 ? 12.133 -0.862 7.566 1 96.94 89 VAL A CA 1
ATOM 674 C C . VAL A 1 89 ? 12.938 0.026 8.508 1 96.94 89 VAL A C 1
ATOM 676 O O . VAL A 1 89 ? 13.93 0.639 8.102 1 96.94 89 VAL A O 1
ATOM 679 N N . ALA A 1 90 ? 12.484 0.133 9.766 1 88.56 90 ALA A N 1
ATOM 680 C CA . ALA A 1 90 ? 13.109 1.014 10.75 1 88.56 90 ALA A CA 1
ATOM 681 C C . ALA A 1 90 ? 14.57 0.624 10.992 1 88.56 90 ALA A C 1
ATOM 683 O O . ALA A 1 90 ? 15.305 1.351 11.656 1 88.56 90 ALA A O 1
ATOM 684 N N . LYS A 1 91 ? 15.055 -0.447 10.461 1 73.75 91 LYS A N 1
ATOM 685 C CA . LYS A 1 91 ? 16.422 -0.861 10.773 1 73.75 91 LYS A CA 1
ATOM 686 C C . LYS A 1 91 ? 17.438 -0.119 9.898 1 73.75 91 LYS A C 1
ATOM 688 O O . LYS A 1 91 ? 17.125 0.253 8.766 1 73.75 91 LYS A O 1
ATOM 693 N N . MET B 1 1 ? -12.531 -4.836 4.203 1 96.25 1 MET B N 1
ATOM 694 C CA . MET B 1 1 ? -12.055 -6.109 3.672 1 96.25 1 MET B CA 1
ATOM 695 C C . MET B 1 1 ? -10.82 -6.586 4.434 1 96.25 1 MET B C 1
ATOM 697 O O . MET B 1 1 ? -9.852 -5.84 4.586 1 96.25 1 MET B O 1
ATOM 701 N N . ASN B 1 2 ? -10.898 -7.754 5.027 1 98.25 2 ASN B N 1
ATOM 702 C CA . ASN B 1 2 ? -9.742 -8.312 5.719 1 98.25 2 ASN B CA 1
ATOM 703 C C . ASN B 1 2 ? -8.969 -9.281 4.824 1 98.25 2 ASN B C 1
ATOM 705 O O . ASN B 1 2 ? -9.289 -9.438 3.646 1 98.25 2 ASN B O 1
ATOM 709 N N . LYS B 1 3 ? -7.926 -9.867 5.383 1 98.62 3 LYS B N 1
ATOM 710 C CA . LYS B 1 3 ? -7.031 -10.734 4.617 1 98.62 3 LYS B CA 1
ATOM 711 C C . LYS B 1 3 ? -7.805 -11.859 3.938 1 98.62 3 LYS B C 1
ATOM 713 O O . LYS B 1 3 ? -7.613 -12.125 2.748 1 98.62 3 LYS B O 1
ATOM 718 N N . THR B 1 4 ? -8.625 -12.508 4.715 1 98.5 4 THR B N 1
ATOM 719 C CA . THR B 1 4 ? -9.391 -13.633 4.188 1 98.5 4 THR B CA 1
ATOM 720 C C . THR B 1 4 ? -10.297 -13.18 3.049 1 98.5 4 THR B C 1
ATOM 722 O O . THR B 1 4 ? -10.422 -13.867 2.031 1 98.5 4 THR B O 1
ATOM 725 N N . ASP B 1 5 ? -11.016 -12.07 3.225 1 98.75 5 ASP B N 1
ATOM 726 C CA . ASP B 1 5 ? -11.852 -11.508 2.172 1 98.75 5 ASP B CA 1
ATOM 727 C C . ASP B 1 5 ? -11.039 -11.203 0.921 1 98.75 5 ASP B C 1
ATOM 729 O O . ASP B 1 5 ? -11.477 -11.469 -0.198 1 98.75 5 ASP B O 1
ATOM 733 N N . LEU B 1 6 ? -9.852 -10.586 1.139 1 98.81 6 LEU B N 1
ATOM 734 C CA . LEU B 1 6 ? -8.992 -10.219 0.015 1 98.81 6 LEU B CA 1
ATOM 735 C C . LEU B 1 6 ? -8.547 -11.461 -0.753 1 98.81 6 LEU B C 1
ATOM 737 O O . LEU B 1 6 ? -8.547 -11.461 -1.986 1 98.81 6 LEU B O 1
ATOM 741 N N . ILE B 1 7 ? -8.242 -12.477 0.006 1 98.94 7 ILE B N 1
ATOM 742 C CA . ILE B 1 7 ? -7.836 -13.734 -0.613 1 98.94 7 ILE B CA 1
ATOM 743 C C . ILE B 1 7 ? -8.969 -14.273 -1.482 1 98.94 7 ILE B C 1
ATOM 745 O O . ILE B 1 7 ? -8.734 -14.719 -2.611 1 98.94 7 ILE B O 1
ATOM 749 N N . SER B 1 8 ? -10.141 -14.234 -0.968 1 98.88 8 SER B N 1
ATOM 750 C CA . SER B 1 8 ? -11.305 -14.695 -1.72 1 98.88 8 SER B CA 1
ATOM 751 C C . SER B 1 8 ? -11.5 -13.867 -2.986 1 98.88 8 SER B C 1
ATOM 753 O O . SER B 1 8 ? -11.773 -14.422 -4.055 1 98.88 8 SER B O 1
ATOM 755 N N . ALA B 1 9 ? -11.406 -12.594 -2.883 1 98.81 9 ALA B N 1
ATOM 756 C CA . ALA B 1 9 ? -11.547 -11.711 -4.035 1 98.81 9 ALA B CA 1
ATOM 757 C C . ALA B 1 9 ? -10.469 -11.977 -5.074 1 98.81 9 ALA B C 1
ATOM 759 O O . ALA B 1 9 ? -10.742 -12.023 -6.273 1 98.81 9 ALA B O 1
ATOM 760 N N . MET B 1 10 ? -9.273 -12.117 -4.562 1 98.88 10 MET B N 1
ATOM 761 C CA . MET B 1 10 ? -8.164 -12.398 -5.469 1 98.88 10 MET B CA 1
ATOM 762 C C . MET B 1 10 ? -8.375 -13.711 -6.207 1 98.88 10 MET B C 1
ATOM 764 O O . MET B 1 10 ? -8.102 -13.812 -7.402 1 98.88 10 MET B O 1
ATOM 768 N N . ALA B 1 11 ? -8.797 -14.727 -5.457 1 98.88 11 ALA B N 1
ATOM 769 C CA . ALA B 1 11 ? -9.055 -16.031 -6.07 1 98.88 11 ALA B CA 1
ATOM 770 C C . ALA B 1 11 ? -10.102 -15.906 -7.176 1 98.88 11 ALA B C 1
ATOM 772 O O . ALA B 1 11 ? -9.914 -16.438 -8.273 1 98.88 11 ALA B O 1
ATOM 773 N N . GLU B 1 12 ? -11.133 -15.242 -6.965 1 98.81 12 GLU B N 1
ATOM 774 C CA . GLU B 1 12 ? -12.219 -15.062 -7.926 1 98.81 12 GLU B CA 1
ATOM 775 C C . GLU B 1 12 ? -11.742 -14.312 -9.164 1 98.81 12 GLU B C 1
ATOM 777 O O . GLU B 1 12 ? -12.016 -14.727 -10.289 1 98.81 12 GLU B O 1
ATOM 782 N N . LYS B 1 13 ? -11.008 -13.305 -9 1 98.75 13 LYS B N 1
ATOM 783 C CA . LYS B 1 13 ? -10.617 -12.422 -10.094 1 98.75 13 LYS B CA 1
ATOM 784 C C . LYS B 1 13 ? -9.516 -13.055 -10.938 1 98.75 13 LYS B C 1
ATOM 786 O O . LYS B 1 13 ? -9.406 -12.781 -12.133 1 98.75 13 LYS B O 1
ATOM 791 N N . SER B 1 14 ? -8.734 -13.797 -10.289 1 98.62 14 SER B N 1
ATOM 792 C CA . SER B 1 14 ? -7.582 -14.359 -10.984 1 98.62 14 SER B CA 1
ATOM 793 C C . SER B 1 14 ? -7.891 -15.742 -11.539 1 98.62 14 SER B C 1
ATOM 795 O O . SER B 1 14 ? -7.18 -16.234 -12.422 1 98.62 14 SER B O 1
ATOM 797 N N . GLY B 1 15 ? -8.797 -16.469 -10.938 1 98.5 15 GLY B N 1
ATOM 798 C CA . GLY B 1 15 ? -9.062 -17.859 -11.289 1 98.5 15 GLY B CA 1
ATOM 799 C C . GLY B 1 15 ? -8.18 -18.844 -10.555 1 98.5 15 GLY B C 1
ATOM 800 O O . GLY B 1 15 ? -8.211 -20.047 -10.828 1 98.5 15 GLY B O 1
ATOM 801 N N . LEU B 1 16 ? -7.422 -18.438 -9.672 1 98.69 16 LEU B N 1
ATOM 802 C CA . LEU B 1 16 ? -6.598 -19.297 -8.836 1 98.69 16 LEU B CA 1
ATOM 803 C C . LEU B 1 16 ? -7.418 -19.906 -7.699 1 98.69 16 LEU B C 1
ATOM 805 O O . LEU B 1 16 ? -8.5 -19.406 -7.379 1 98.69 16 LEU B O 1
ATOM 809 N N . THR B 1 17 ? -6.871 -20.953 -7.125 1 98.62 17 THR B N 1
ATOM 810 C CA . THR B 1 17 ? -7.48 -21.469 -5.906 1 98.62 17 THR B CA 1
ATOM 811 C C . THR B 1 17 ? -7.258 -20.5 -4.738 1 98.62 17 THR B C 1
ATOM 813 O O . THR B 1 17 ? -6.348 -19.672 -4.777 1 98.62 17 THR B O 1
ATOM 816 N N . LYS B 1 18 ? -8.039 -20.594 -3.74 1 98.75 18 LYS B N 1
ATOM 817 C CA . LYS B 1 18 ? -7.855 -19.766 -2.551 1 98.75 18 LYS B CA 1
ATOM 818 C C . LYS B 1 18 ? -6.48 -20 -1.931 1 98.75 18 LYS B C 1
ATOM 820 O O . LYS B 1 18 ? -5.852 -19.062 -1.435 1 98.75 18 LYS B O 1
ATOM 825 N N . LYS B 1 19 ? -6.129 -21.234 -1.94 1 98.69 19 LYS B N 1
ATOM 826 C CA . LYS B 1 19 ? -4.816 -21.578 -1.403 1 98.69 19 LYS B CA 1
ATOM 827 C C . LYS B 1 19 ? -3.703 -20.859 -2.154 1 98.69 19 LYS B C 1
ATOM 829 O O . LYS B 1 19 ? -2.799 -20.281 -1.539 1 98.69 19 LYS B O 1
ATOM 834 N N . ASP B 1 20 ? -3.723 -20.922 -3.451 1 98.75 20 ASP B N 1
ATOM 835 C CA . ASP B 1 20 ? -2.703 -20.266 -4.27 1 98.75 20 ASP B CA 1
ATOM 836 C C . ASP B 1 20 ? -2.785 -18.75 -4.141 1 98.75 20 ASP B C 1
ATOM 838 O O . ASP B 1 20 ? -1.76 -18.062 -4.16 1 98.75 20 ASP B O 1
ATOM 842 N N . ALA B 1 21 ? -3.988 -18.219 -4.07 1 98.88 21 ALA B N 1
ATOM 843 C CA . ALA B 1 21 ? -4.16 -16.781 -3.836 1 98.88 21 ALA B CA 1
ATOM 844 C C . ALA B 1 21 ? -3.52 -16.359 -2.518 1 98.88 21 ALA B C 1
ATOM 846 O O . ALA B 1 21 ? -2.9 -15.305 -2.436 1 98.88 21 ALA B O 1
ATOM 847 N N . GLU B 1 22 ? -3.691 -17.203 -1.523 1 98.88 22 GLU B N 1
ATOM 848 C CA . GLU B 1 22 ? -3.08 -16.922 -0.228 1 98.88 22 GLU B CA 1
ATOM 849 C C . GLU B 1 22 ? -1.557 -16.922 -0.322 1 98.88 22 GLU B C 1
ATOM 851 O O . GLU B 1 22 ? -0.89 -16.047 0.226 1 98.88 22 GLU B O 1
ATOM 856 N N . LYS B 1 23 ? -1.034 -17.938 -0.962 1 98.88 23 LYS B N 1
ATOM 857 C CA . LYS B 1 23 ? 0.409 -18 -1.175 1 98.88 23 LYS B CA 1
ATOM 858 C C . LYS B 1 23 ? 0.909 -16.75 -1.883 1 98.88 23 LYS B C 1
ATOM 860 O O . LYS B 1 23 ? 1.962 -16.203 -1.535 1 98.88 23 LYS B O 1
ATOM 865 N N . ALA B 1 24 ? 0.18 -16.344 -2.912 1 98.88 24 ALA B N 1
ATOM 866 C CA . ALA B 1 24 ? 0.574 -15.18 -3.701 1 98.88 24 ALA B CA 1
ATOM 867 C C . ALA B 1 24 ? 0.537 -13.906 -2.857 1 98.88 24 ALA B C 1
ATOM 869 O O . ALA B 1 24 ? 1.443 -13.078 -2.938 1 98.88 24 ALA B O 1
ATOM 870 N N . LEU B 1 25 ? -0.509 -13.695 -2.07 1 98.94 25 LEU B N 1
ATOM 871 C CA . LEU B 1 25 ? -0.611 -12.516 -1.214 1 98.94 25 LEU B CA 1
ATOM 872 C C . LEU B 1 25 ? 0.54 -12.477 -0.215 1 98.94 25 LEU B C 1
ATOM 874 O O . LEU B 1 25 ? 1.164 -11.422 -0.028 1 98.94 25 LEU B O 1
ATOM 878 N N . ASN B 1 26 ? 0.771 -13.602 0.416 1 98.81 26 ASN B N 1
ATOM 879 C CA . ASN B 1 26 ? 1.883 -13.664 1.358 1 98.81 26 ASN B CA 1
ATOM 880 C C . ASN B 1 26 ? 3.213 -13.352 0.677 1 98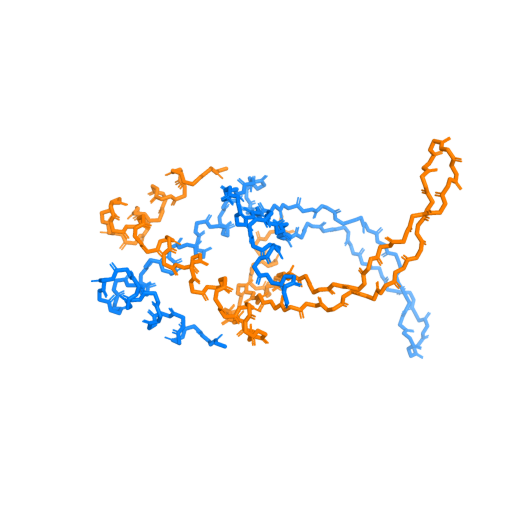.81 26 ASN B C 1
ATOM 882 O O . ASN B 1 26 ? 4.062 -12.664 1.25 1 98.81 26 ASN B O 1
ATOM 886 N N . ALA B 1 27 ? 3.395 -13.867 -0.485 1 98.94 27 ALA B N 1
ATOM 887 C CA . ALA B 1 27 ? 4.613 -13.602 -1.248 1 98.94 27 ALA B CA 1
ATOM 888 C C . ALA B 1 27 ? 4.734 -12.125 -1.595 1 98.94 27 ALA B C 1
ATOM 890 O O . ALA B 1 27 ? 5.836 -11.57 -1.599 1 98.94 27 ALA B O 1
ATOM 891 N N . PHE B 1 28 ? 3.578 -11.469 -2.002 1 98.94 28 PHE B N 1
ATOM 892 C CA . PHE B 1 28 ? 3.561 -10.031 -2.256 1 98.94 28 PHE B CA 1
ATOM 893 C C . PHE B 1 28 ? 4.039 -9.258 -1.032 1 98.94 28 PHE B C 1
ATOM 895 O O . PHE B 1 28 ? 4.934 -8.422 -1.132 1 98.94 28 PHE B O 1
ATOM 902 N N . VAL B 1 29 ? 3.479 -9.594 0.126 1 98.88 29 VAL B N 1
ATOM 903 C CA . VAL B 1 29 ? 3.811 -8.922 1.378 1 98.88 29 VAL B CA 1
ATOM 904 C C . VAL B 1 29 ? 5.293 -9.117 1.689 1 98.88 29 VAL B C 1
ATOM 906 O O . VAL B 1 29 ? 5.996 -8.148 2.006 1 98.88 29 VAL B O 1
ATOM 909 N N . ASP B 1 30 ? 5.75 -10.305 1.554 1 98.75 30 ASP B N 1
ATOM 910 C CA . ASP B 1 30 ? 7.148 -10.617 1.843 1 98.75 30 ASP B CA 1
ATOM 911 C C . ASP B 1 30 ? 8.086 -9.883 0.894 1 98.75 30 ASP B C 1
ATOM 913 O O . ASP B 1 30 ? 9.094 -9.32 1.324 1 98.75 30 ASP B O 1
ATOM 917 N N . ALA B 1 31 ? 7.781 -9.922 -0.37 1 98.88 31 ALA B N 1
ATOM 918 C CA . ALA B 1 31 ? 8.633 -9.305 -1.384 1 98.88 31 ALA B CA 1
ATOM 919 C C . ALA B 1 31 ? 8.719 -7.797 -1.18 1 98.88 31 ALA B C 1
ATOM 921 O O . ALA B 1 31 ? 9.805 -7.215 -1.247 1 98.88 31 ALA B O 1
ATOM 922 N N . VAL B 1 32 ? 7.59 -7.145 -0.944 1 98.88 32 VAL B N 1
ATOM 923 C CA . VAL B 1 32 ? 7.566 -5.703 -0.73 1 98.88 32 VAL B CA 1
ATOM 924 C C . VAL B 1 32 ? 8.328 -5.355 0.546 1 98.88 32 VAL B C 1
ATOM 926 O O . VAL B 1 32 ? 9.133 -4.422 0.562 1 98.88 32 VAL B O 1
ATOM 929 N N . THR B 1 33 ? 8.078 -6.16 1.614 1 98.75 33 THR B N 1
ATOM 930 C CA . THR B 1 33 ? 8.766 -5.93 2.881 1 98.75 33 THR B CA 1
ATOM 931 C C . THR B 1 33 ? 10.281 -6.027 2.701 1 98.75 33 THR B C 1
ATOM 933 O O . THR B 1 33 ? 11.023 -5.156 3.16 1 98.75 33 THR B O 1
ATOM 936 N N . GLU B 1 34 ? 10.734 -7.035 2.086 1 98.56 34 GLU B N 1
ATOM 937 C CA . GLU B 1 34 ? 12.164 -7.246 1.868 1 98.56 34 GLU B CA 1
ATOM 938 C C . GLU B 1 34 ? 12.766 -6.121 1.033 1 98.56 34 GLU B C 1
ATOM 940 O O . GLU B 1 34 ? 13.852 -5.621 1.346 1 98.56 34 GLU B O 1
ATOM 945 N N . ALA B 1 35 ? 12.109 -5.785 -0.077 1 98.69 35 ALA B N 1
ATOM 946 C CA . ALA B 1 35 ? 12.594 -4.711 -0.936 1 98.69 35 ALA B CA 1
ATOM 947 C C . ALA B 1 35 ? 12.758 -3.412 -0.151 1 98.69 35 ALA B C 1
ATOM 949 O O . ALA B 1 35 ? 13.805 -2.768 -0.212 1 98.69 35 ALA B O 1
ATOM 950 N N . LEU B 1 36 ? 11.773 -3.023 0.606 1 98.62 36 LEU B N 1
ATOM 951 C CA . LEU B 1 36 ? 11.805 -1.778 1.364 1 98.62 36 LEU B CA 1
ATOM 952 C C . LEU B 1 36 ? 12.867 -1.832 2.457 1 98.62 36 LEU B C 1
ATOM 954 O O . LEU B 1 36 ? 13.508 -0.823 2.756 1 98.62 36 LEU B O 1
ATOM 958 N N . SER B 1 37 ? 12.992 -2.996 3.086 1 97.88 37 SER B N 1
ATOM 959 C CA . SER B 1 37 ? 14.008 -3.139 4.121 1 97.88 37 SER B CA 1
ATOM 960 C C . SER B 1 37 ? 15.406 -2.891 3.561 1 97.88 37 SER B C 1
ATOM 962 O O . SER B 1 37 ? 16.328 -2.521 4.301 1 97.88 37 SER B O 1
ATOM 964 N N . LYS B 1 38 ? 15.531 -3.064 2.266 1 97.25 38 LYS B N 1
ATOM 965 C CA . LYS B 1 38 ? 16.812 -2.852 1.59 1 97.25 38 LYS B CA 1
ATOM 966 C C . LYS B 1 38 ? 16.891 -1.447 0.996 1 97.25 38 LYS B C 1
ATOM 968 O O . LYS B 1 38 ? 17.828 -1.125 0.276 1 97.25 38 LYS B O 1
ATOM 973 N N . GLY B 1 39 ? 15.836 -0.713 1.177 1 96.94 39 GLY B N 1
ATOM 974 C CA . GLY B 1 39 ? 15.812 0.657 0.69 1 96.94 39 GLY B CA 1
ATOM 975 C C . GLY B 1 39 ? 15.383 0.769 -0.761 1 96.94 39 GLY B C 1
ATOM 976 O O . GLY B 1 39 ? 15.547 1.82 -1.383 1 96.94 39 GLY B O 1
ATOM 977 N N . GLU B 1 40 ? 14.883 -0.308 -1.284 1 98.12 40 GLU B N 1
ATOM 978 C CA . GLU B 1 40 ? 14.461 -0.324 -2.682 1 98.12 40 GLU B CA 1
ATOM 979 C C . GLU B 1 40 ? 13.016 0.125 -2.824 1 98.12 40 GLU B C 1
ATOM 981 O O . GLU B 1 40 ? 12.164 -0.213 -1.992 1 98.12 40 GLU B O 1
ATOM 986 N N . LYS B 1 41 ? 12.766 0.783 -3.918 1 98.5 41 LYS B N 1
ATOM 987 C CA . LYS B 1 41 ? 11.406 1.205 -4.266 1 98.5 41 LYS B CA 1
ATOM 988 C C . LYS B 1 41 ? 10.68 0.123 -5.059 1 98.5 41 LYS B C 1
ATOM 990 O O . LYS B 1 41 ? 11.297 -0.591 -5.852 1 98.5 41 LYS B O 1
ATOM 995 N N . VAL B 1 42 ? 9.391 -0.033 -4.785 1 98.88 42 VAL B N 1
ATOM 996 C CA . VAL B 1 42 ? 8.539 -0.938 -5.551 1 98.88 42 VAL B CA 1
ATOM 997 C C . VAL B 1 42 ? 7.477 -0.139 -6.297 1 98.88 42 VAL B C 1
ATOM 999 O O . VAL B 1 42 ? 6.641 0.526 -5.676 1 98.88 42 VAL B O 1
ATOM 1002 N N . GLN B 1 43 ? 7.473 -0.241 -7.582 1 98.81 43 GLN B N 1
ATOM 1003 C CA . GLN B 1 43 ? 6.566 0.591 -8.367 1 98.81 43 GLN B CA 1
ATOM 1004 C C . GLN B 1 43 ? 5.633 -0.265 -9.219 1 98.81 43 GLN B C 1
ATOM 1006 O O . GLN B 1 43 ? 6.09 -1.108 -9.992 1 98.81 43 GLN B O 1
ATOM 1011 N N . LEU B 1 44 ? 4.43 -0.114 -9.023 1 98.69 44 LEU B N 1
ATOM 1012 C CA . LEU B 1 44 ? 3.381 -0.635 -9.898 1 98.69 44 LEU B CA 1
ATOM 1013 C C . LEU B 1 44 ? 2.686 0.496 -10.648 1 98.69 44 LEU B C 1
ATOM 1015 O O . LEU B 1 44 ? 1.807 1.162 -10.094 1 98.69 44 LEU B O 1
ATOM 1019 N N . VAL B 1 45 ? 3.066 0.605 -11.891 1 97.31 45 VAL B N 1
ATOM 1020 C CA . VAL B 1 45 ? 2.611 1.74 -12.688 1 97.31 45 VAL B CA 1
ATOM 1021 C C . VAL B 1 45 ? 1.086 1.797 -12.68 1 97.31 45 VAL B C 1
ATOM 1023 O O . VAL B 1 45 ? 0.42 0.777 -12.875 1 97.31 45 VAL B O 1
ATOM 1026 N N . GLY B 1 46 ? 0.518 3.053 -12.523 1 97.31 46 GLY B N 1
ATOM 1027 C CA . GLY B 1 46 ? -0.919 3.262 -12.469 1 97.31 46 GLY B CA 1
ATOM 1028 C C . GLY B 1 46 ? -1.491 3.08 -11.07 1 97.31 46 GLY B C 1
ATOM 1029 O O . GLY B 1 46 ? -2.381 3.826 -10.656 1 97.31 46 GLY B O 1
ATOM 1030 N N . PHE B 1 47 ? -1 2.086 -10.344 1 98.56 47 PHE B N 1
ATOM 1031 C CA . PHE B 1 47 ? -1.516 1.743 -9.023 1 98.56 47 PHE B CA 1
ATOM 1032 C C . PHE B 1 47 ? -0.827 2.566 -7.945 1 98.56 47 PHE B C 1
ATOM 1034 O O . PHE B 1 47 ? -1.49 3.227 -7.141 1 98.56 47 PHE B O 1
ATOM 1041 N N . GLY B 1 48 ? 0.52 2.467 -8.023 1 98.69 48 GLY B N 1
ATOM 1042 C CA . GLY B 1 48 ? 1.267 3.246 -7.051 1 98.69 48 GLY B CA 1
ATOM 1043 C C . GLY B 1 48 ? 2.648 2.686 -6.77 1 98.69 48 GLY B C 1
ATOM 1044 O O . GLY B 1 48 ? 3.121 1.8 -7.488 1 98.69 48 GLY B O 1
ATOM 1045 N N . SER B 1 49 ? 3.289 3.279 -5.68 1 98.81 49 SER B N 1
ATOM 1046 C CA . SER B 1 49 ? 4.648 2.863 -5.352 1 98.81 49 SER B CA 1
ATOM 1047 C C . SER B 1 49 ? 4.859 2.812 -3.84 1 98.81 49 SER B C 1
ATOM 1049 O O . SER B 1 49 ? 4.32 3.643 -3.104 1 98.81 49 SER B O 1
ATOM 1051 N N . PHE B 1 50 ? 5.566 1.831 -3.404 1 98.88 50 PHE B N 1
ATOM 1052 C CA . PHE B 1 50 ? 6.062 1.725 -2.037 1 98.88 50 PHE B CA 1
ATOM 1053 C C . PHE B 1 50 ? 7.512 2.191 -1.95 1 98.88 50 PHE B C 1
ATOM 1055 O O . PHE B 1 50 ? 8.344 1.796 -2.766 1 98.88 50 PHE B O 1
ATOM 1062 N N . GLU B 1 51 ? 7.805 2.988 -0.983 1 98.69 51 GLU B N 1
ATOM 1063 C CA . GLU B 1 51 ? 9.172 3.453 -0.799 1 98.69 51 GLU B CA 1
ATOM 1064 C C . GLU B 1 51 ? 9.453 3.791 0.663 1 98.69 51 GLU B C 1
ATOM 1066 O O . GLU B 1 51 ? 8.547 3.744 1.498 1 98.69 51 GLU B O 1
ATOM 1071 N N . VAL B 1 52 ? 10.719 4.059 0.967 1 98.38 52 VAL B N 1
ATOM 1072 C CA . VAL B 1 52 ? 11.141 4.363 2.33 1 98.38 52 VAL B CA 1
ATOM 1073 C C . VAL B 1 52 ? 11.43 5.859 2.457 1 98.38 52 VAL B C 1
ATOM 1075 O O . VAL B 1 52 ? 12.07 6.453 1.586 1 98.38 52 VAL B O 1
ATOM 1078 N N . ARG B 1 53 ? 10.906 6.398 3.439 1 97.44 53 ARG B N 1
ATOM 1079 C CA . ARG B 1 53 ? 11.18 7.801 3.748 1 97.44 53 ARG B CA 1
ATOM 1080 C C . ARG B 1 53 ? 11.906 7.938 5.078 1 97.44 53 ARG B C 1
ATOM 1082 O O . ARG B 1 53 ? 11.609 7.223 6.035 1 97.44 53 ARG B O 1
ATOM 1089 N N . GLU B 1 54 ? 12.828 8.844 5.105 1 96.06 54 GLU B N 1
ATOM 1090 C CA . GLU B 1 54 ? 13.547 9.109 6.348 1 96.06 54 GLU B CA 1
ATOM 1091 C C . GLU B 1 54 ? 12.875 10.219 7.148 1 96.06 54 GLU B C 1
ATOM 1093 O O . GLU B 1 54 ? 12.508 11.258 6.59 1 96.06 54 GLU B O 1
ATOM 1098 N N . ARG B 1 55 ? 12.672 9.836 8.359 1 94 55 ARG B N 1
ATOM 1099 C CA . ARG B 1 55 ? 12.156 10.836 9.289 1 94 55 ARG B CA 1
ATOM 1100 C C . ARG B 1 55 ? 13.234 11.273 10.273 1 94 55 ARG B C 1
ATOM 1102 O O . ARG B 1 55 ? 13.867 10.438 10.922 1 94 55 ARG B O 1
ATOM 1109 N N . ALA B 1 56 ? 13.477 12.539 10.352 1 94.69 56 ALA B N 1
ATOM 1110 C CA . ALA B 1 56 ? 14.531 13.086 11.195 1 94.69 56 ALA B CA 1
ATOM 1111 C C . ALA B 1 56 ? 14.156 13 12.672 1 94.69 56 ALA B C 1
ATOM 1113 O O . ALA B 1 56 ? 12.969 12.922 13.016 1 94.69 56 ALA B O 1
ATOM 1114 N N . GLU B 1 57 ? 15.258 12.938 13.445 1 94.44 57 GLU B N 1
ATOM 1115 C CA . GLU B 1 57 ? 15.031 13.023 14.883 1 94.44 57 GLU B CA 1
ATOM 1116 C C . GLU B 1 57 ? 14.305 14.32 15.25 1 94.44 57 GLU B C 1
ATOM 1118 O O . GLU B 1 57 ? 14.555 15.367 14.641 1 94.44 57 GLU B O 1
ATOM 1123 N N . ARG B 1 58 ? 13.391 14.148 16.156 1 94.38 58 ARG B N 1
ATOM 1124 C CA . ARG B 1 58 ? 12.664 15.344 16.594 1 94.38 58 ARG B CA 1
ATOM 1125 C C . ARG B 1 58 ? 12.328 15.258 18.078 1 94.38 58 ARG B C 1
ATOM 1127 O O . ARG B 1 58 ? 12.477 14.203 18.688 1 94.38 58 ARG B O 1
ATOM 1134 N N . VAL B 1 59 ? 12.109 16.438 18.625 1 92.12 59 VAL B N 1
ATOM 1135 C CA . VAL B 1 59 ? 11.75 16.484 20.031 1 92.12 59 VAL B CA 1
ATOM 1136 C C . VAL B 1 59 ? 10.266 16.812 20.172 1 92.12 59 VAL B C 1
ATOM 1138 O O . VAL B 1 59 ? 9.773 17.766 19.562 1 92.12 59 VAL B O 1
ATOM 1141 N N . GLY B 1 60 ? 9.57 15.805 20.781 1 89.44 60 GLY B N 1
ATOM 1142 C CA . GLY B 1 60 ? 8.188 16.078 21.125 1 89.44 60 GLY B CA 1
ATOM 1143 C C . GLY B 1 60 ? 7.988 16.328 22.609 1 89.44 60 GLY B C 1
ATOM 1144 O O . GLY B 1 60 ? 8.953 16.406 23.375 1 89.44 60 GLY B O 1
ATOM 1145 N N . ARG B 1 61 ? 6.719 16.781 22.969 1 91.38 61 ARG B N 1
ATOM 1146 C CA . ARG B 1 61 ? 6.387 16.984 24.375 1 91.38 61 ARG B CA 1
ATOM 1147 C C . ARG B 1 61 ? 5.18 16.141 24.766 1 91.38 61 ARG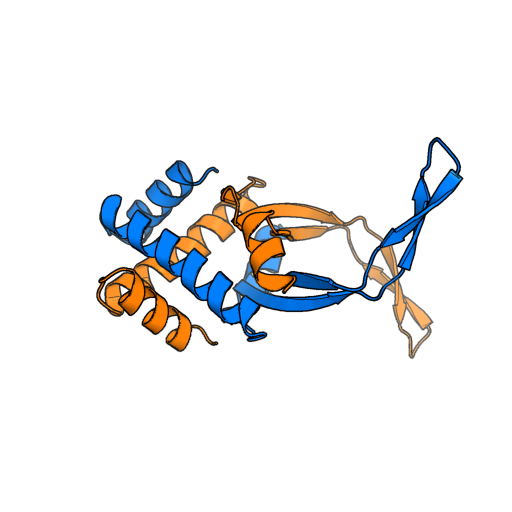 B C 1
ATOM 1149 O O . ARG B 1 61 ? 4.27 15.92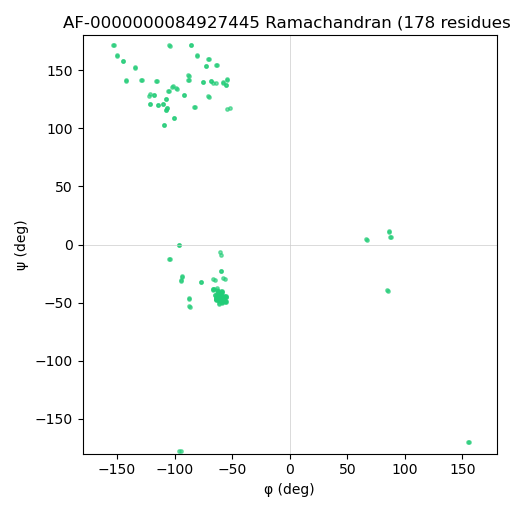2 23.969 1 91.38 61 ARG B O 1
ATOM 1156 N N . ASN B 1 62 ? 5.195 15.312 25.844 1 89.94 62 ASN B N 1
ATOM 1157 C CA . ASN B 1 62 ? 4.031 14.648 26.422 1 89.94 62 ASN B CA 1
ATOM 1158 C C . ASN B 1 62 ? 2.914 15.641 26.719 1 89.94 62 ASN B C 1
ATOM 1160 O O . ASN B 1 62 ? 3.107 16.578 27.484 1 89.94 62 ASN B O 1
ATOM 1164 N N . PRO B 1 63 ? 1.795 15.477 26.078 1 89.25 63 PRO B N 1
ATOM 1165 C CA . PRO B 1 63 ? 0.716 16.453 26.25 1 89.25 63 PRO B CA 1
ATOM 1166 C C . PRO B 1 63 ? 0.29 16.594 27.703 1 89.25 63 PRO B C 1
ATOM 1168 O O . PRO B 1 63 ? -0.13 17.688 28.125 1 89.25 63 PRO B O 1
ATOM 1171 N N . GLN B 1 64 ? 0.458 15.5 28.453 1 92.31 64 GLN B N 1
ATOM 1172 C CA . GLN B 1 64 ? 0.004 15.492 29.828 1 92.31 64 GLN B CA 1
ATOM 1173 C C . GLN B 1 64 ? 1.083 16.031 30.766 1 92.31 64 GLN B C 1
ATOM 1175 O O . GLN B 1 64 ? 0.796 16.828 31.656 1 92.31 64 GLN B O 1
ATOM 1180 N N . THR B 1 65 ? 2.385 15.688 30.766 1 92.5 65 THR B N 1
ATOM 1181 C CA . THR B 1 65 ? 3.432 15.992 31.734 1 92.5 65 THR B CA 1
ATOM 1182 C C . THR B 1 65 ? 4.355 17.078 31.203 1 92.5 65 THR B C 1
ATOM 1184 O O . THR B 1 65 ? 5.164 17.641 31.953 1 92.5 65 THR B O 1
ATOM 1187 N N . GLN B 1 66 ? 4.277 17.422 29.891 1 90.88 66 GLN B N 1
ATOM 1188 C CA . GLN B 1 66 ? 5.078 18.422 29.219 1 90.88 66 GLN B CA 1
ATOM 1189 C C . GLN B 1 66 ? 6.547 18.016 29.156 1 90.88 66 GLN B C 1
ATOM 1191 O O . GLN B 1 66 ? 7.414 18.844 28.859 1 90.88 66 GLN B O 1
ATOM 1196 N N . GLU B 1 67 ? 6.852 16.859 29.594 1 92.25 67 GLU B N 1
ATOM 1197 C CA . GLU B 1 67 ? 8.219 16.359 29.484 1 92.25 67 GLU B CA 1
ATOM 1198 C C . GLU B 1 67 ? 8.617 16.141 28.031 1 92.25 67 GLU B C 1
ATOM 1200 O O . GLU B 1 67 ? 7.801 15.711 27.219 1 92.25 67 GLU B O 1
ATOM 1205 N N . GLU B 1 68 ? 9.883 16.547 27.75 1 92.25 68 GLU B N 1
ATOM 1206 C CA . GLU B 1 68 ? 10.398 16.359 26.391 1 92.25 68 GLU B CA 1
ATOM 1207 C C . GLU B 1 68 ? 10.633 14.883 26.094 1 92.25 68 GLU B C 1
ATOM 1209 O O . GLU B 1 68 ? 11.094 14.141 26.969 1 92.25 68 GLU B O 1
ATOM 1214 N N . ILE B 1 69 ? 10.078 14.445 25.031 1 92.94 69 ILE B N 1
ATOM 1215 C CA . ILE B 1 69 ? 10.32 13.102 24.516 1 92.94 69 ILE B CA 1
ATOM 1216 C C . ILE B 1 69 ? 11.133 13.188 23.219 1 92.94 69 ILE B C 1
ATOM 1218 O O . ILE B 1 69 ? 10.773 13.93 22.297 1 92.94 69 ILE B O 1
ATOM 1222 N N . LYS B 1 70 ? 12.266 12.562 23.25 1 92.62 70 LYS B N 1
ATOM 1223 C CA . LYS B 1 70 ? 13.109 12.484 22.062 1 92.62 70 LYS B CA 1
ATOM 1224 C C . LYS B 1 70 ? 12.664 11.352 21.141 1 92.62 70 LYS B C 1
ATOM 1226 O O . LYS B 1 70 ? 12.586 10.195 21.578 1 92.62 70 LYS B O 1
ATOM 1231 N N . ILE B 1 71 ? 12.266 11.648 19.938 1 90.69 71 ILE B N 1
ATOM 1232 C CA . ILE B 1 71 ? 11.906 10.672 18.922 1 90.69 71 ILE B CA 1
ATOM 1233 C C . ILE B 1 71 ? 13.07 10.5 17.938 1 90.69 71 ILE B C 1
ATOM 1235 O O . ILE B 1 71 ? 13.398 11.422 17.188 1 90.69 71 ILE B O 1
ATOM 1239 N N . PRO B 1 72 ? 13.695 9.383 18.031 1 93 72 PRO B N 1
ATOM 1240 C CA . PRO B 1 72 ? 14.891 9.188 17.219 1 93 72 PRO B CA 1
ATOM 1241 C C . PRO B 1 72 ? 14.602 9.195 15.719 1 93 72 PRO B C 1
ATOM 1243 O O . PRO B 1 72 ? 13.461 8.961 15.312 1 93 72 PRO 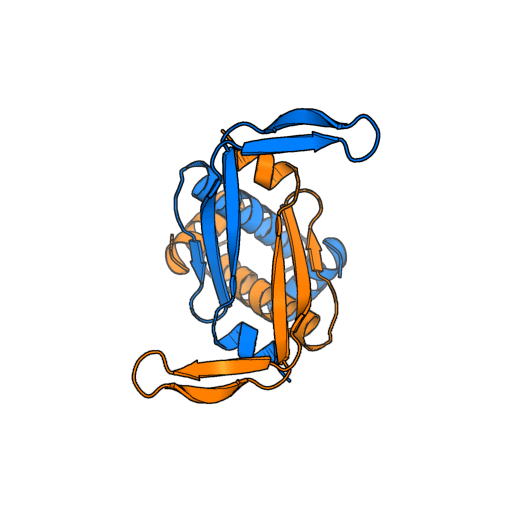B O 1
ATO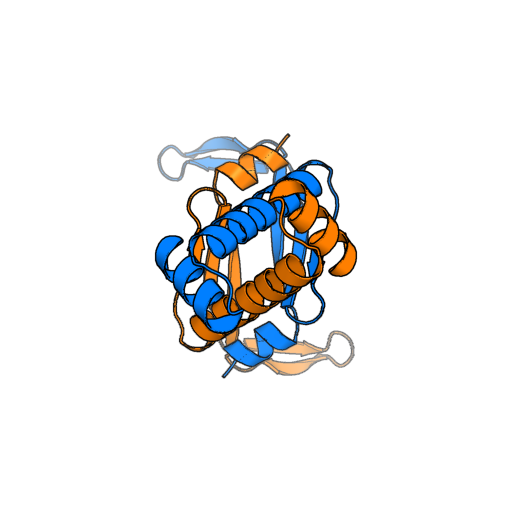M 1246 N N . ALA B 1 73 ? 15.672 9.57 15 1 94.81 73 ALA B N 1
ATOM 1247 C CA . ALA B 1 73 ? 15.555 9.422 13.547 1 94.81 73 ALA B CA 1
ATOM 1248 C C . ALA B 1 73 ? 15.172 7.996 13.172 1 94.81 73 ALA B C 1
ATOM 1250 O O . ALA B 1 73 ? 15.594 7.035 13.82 1 94.81 73 ALA B O 1
ATOM 1251 N N . THR B 1 74 ? 14.312 7.891 12.148 1 94.81 74 THR B N 1
ATOM 1252 C CA . THR B 1 74 ? 13.891 6.559 11.734 1 94.81 74 THR B CA 1
ATOM 1253 C C . THR B 1 74 ? 13.57 6.535 10.242 1 94.81 74 THR B C 1
ATOM 1255 O O . THR B 1 74 ? 13.609 7.574 9.578 1 94.81 74 THR B O 1
ATOM 1258 N N . LYS B 1 75 ? 13.508 5.391 9.688 1 96.94 75 LYS B N 1
ATOM 1259 C CA . LYS B 1 75 ? 13 5.145 8.344 1 96.94 75 LYS B CA 1
ATOM 1260 C C . LYS B 1 75 ? 11.578 4.578 8.383 1 96.94 75 LYS B C 1
ATOM 1262 O O . LYS B 1 75 ? 11.273 3.719 9.211 1 96.94 75 LYS B O 1
ATOM 1267 N N . VAL B 1 76 ? 10.773 5.129 7.516 1 97.12 76 VAL B N 1
ATOM 1268 C CA . VAL B 1 76 ? 9.398 4.66 7.527 1 97.12 76 VAL B CA 1
ATOM 1269 C C . VAL B 1 76 ? 8.977 4.266 6.113 1 97.12 76 VAL B C 1
ATOM 1271 O O . VAL B 1 76 ? 9.352 4.922 5.141 1 97.12 76 VAL B O 1
ATOM 1274 N N . PRO B 1 77 ? 8.203 3.205 5.957 1 98.56 77 PRO B N 1
ATOM 1275 C CA . PRO B 1 77 ? 7.621 2.869 4.656 1 98.56 77 PRO B CA 1
ATOM 1276 C C . PRO B 1 77 ? 6.445 3.768 4.285 1 98.56 77 PRO B C 1
ATOM 1278 O O . PRO B 1 77 ? 5.633 4.109 5.148 1 98.56 77 PRO B O 1
ATOM 1281 N N . VAL B 1 78 ? 6.363 4.168 3.025 1 98 78 VAL B N 1
ATOM 1282 C CA . VAL B 1 78 ? 5.262 4.992 2.541 1 98 78 VAL B CA 1
ATOM 1283 C C . VAL B 1 78 ? 4.746 4.441 1.212 1 98 78 VAL B C 1
ATOM 1285 O O . VAL B 1 78 ? 5.477 3.746 0.499 1 98 78 VAL B O 1
ATOM 1288 N N . PHE B 1 79 ? 3.504 4.672 0.938 1 98.75 79 PHE B N 1
ATOM 1289 C CA . PHE B 1 79 ? 2.883 4.352 -0.342 1 98.75 79 PHE B CA 1
ATOM 1290 C C . PHE B 1 79 ? 2.389 5.617 -1.033 1 98.75 79 PHE B C 1
ATOM 1292 O O . PHE B 1 79 ? 1.673 6.422 -0.431 1 98.75 79 PHE B O 1
ATOM 1299 N N . LYS B 1 80 ? 2.779 5.766 -2.271 1 98.25 80 LYS B N 1
ATOM 1300 C CA . LYS B 1 80 ? 2.281 6.844 -3.121 1 98.25 80 LYS B CA 1
ATOM 1301 C C . LYS B 1 80 ? 1.315 6.312 -4.176 1 98.25 80 LYS B C 1
ATOM 1303 O O . LYS B 1 80 ? 1.719 5.582 -5.082 1 98.25 80 LYS B O 1
ATOM 1308 N N . ALA B 1 81 ? 0.094 6.738 -4.082 1 98.56 81 ALA B N 1
ATOM 1309 C CA . ALA B 1 81 ? -0.926 6.234 -5 1 98.56 81 ALA B CA 1
ATOM 1310 C C . ALA B 1 81 ? -0.669 6.719 -6.426 1 98.56 81 ALA B C 1
ATOM 1312 O O . ALA B 1 81 ? -0.295 7.875 -6.637 1 98.56 81 ALA B O 1
ATOM 1313 N N . GLY B 1 82 ? -0.913 5.82 -7.348 1 98.19 82 GLY B N 1
ATOM 1314 C CA . GLY B 1 82 ? -0.777 6.168 -8.758 1 98.19 82 GLY B CA 1
ATOM 1315 C C . GLY B 1 82 ? -2.029 6.793 -9.336 1 98.19 82 GLY B C 1
ATOM 1316 O O . GLY B 1 82 ? -3.076 6.824 -8.688 1 98.19 82 GLY B O 1
ATOM 1317 N N . LYS B 1 83 ? -1.911 7.25 -10.492 1 97.25 83 LYS B N 1
ATOM 1318 C CA . LYS B 1 83 ? -2.975 8.016 -11.133 1 97.25 83 LYS B CA 1
ATOM 1319 C C . LYS B 1 83 ? -4.242 7.184 -11.281 1 97.25 83 LYS B C 1
ATOM 1321 O O . LYS B 1 83 ? -5.348 7.672 -11.023 1 97.25 83 LYS B O 1
ATOM 1326 N N . MET B 1 84 ? -4.16 6.031 -11.797 1 98 84 MET B N 1
ATOM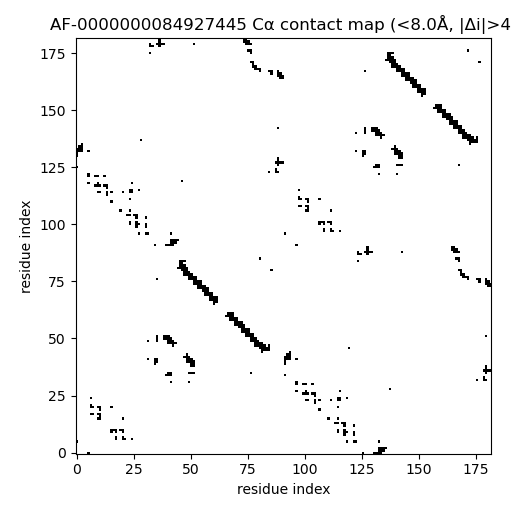 1327 C CA . MET B 1 84 ? -5.328 5.191 -12.039 1 98 84 MET B CA 1
ATOM 1328 C C . MET B 1 84 ? -6.07 4.898 -10.742 1 98 84 MET B C 1
ATOM 1330 O O . MET B 1 84 ? -7.301 4.91 -10.711 1 98 84 MET B O 1
ATOM 1334 N N . LEU B 1 85 ? -5.316 4.578 -9.711 1 98.38 85 LEU B N 1
ATOM 1335 C CA . LEU B 1 85 ? -5.945 4.336 -8.422 1 98.38 85 LEU B CA 1
ATOM 1336 C C . LEU B 1 85 ? -6.617 5.602 -7.898 1 98.38 85 LEU B C 1
ATOM 1338 O O . LEU B 1 85 ? -7.746 5.551 -7.406 1 98.38 85 LEU B O 1
ATOM 1342 N N . LYS B 1 86 ? -5.898 6.699 -7.957 1 97.62 86 LYS B N 1
ATOM 1343 C CA . LYS B 1 86 ? -6.469 7.973 -7.531 1 97.62 86 LYS B CA 1
ATOM 1344 C C . LYS B 1 86 ? -7.762 8.273 -8.281 1 97.62 86 LYS B C 1
ATOM 1346 O O . LYS B 1 86 ? -8.758 8.688 -7.676 1 97.62 86 LYS B O 1
ATOM 1351 N N . ASP B 1 87 ? -7.777 8.086 -9.578 1 97.19 87 ASP B N 1
ATOM 1352 C CA . ASP B 1 87 ? -8.953 8.352 -10.398 1 97.19 87 ASP B CA 1
ATOM 1353 C C . ASP B 1 87 ? -10.117 7.438 -10.008 1 97.19 87 ASP B C 1
ATOM 1355 O O . ASP B 1 87 ? -11.273 7.859 -10.016 1 97.19 87 ASP B O 1
ATOM 1359 N N . ALA B 1 88 ? -9.82 6.266 -9.703 1 97.38 88 ALA B N 1
ATOM 1360 C CA . ALA B 1 88 ? -10.852 5.289 -9.352 1 97.38 88 ALA B CA 1
ATOM 1361 C C . ALA B 1 88 ? -11.539 5.676 -8.047 1 97.38 88 ALA B C 1
ATOM 1363 O O . ALA B 1 88 ? -12.703 5.332 -7.828 1 97.38 88 ALA B O 1
ATOM 1364 N N . VAL B 1 89 ? -10.812 6.332 -7.184 1 96.88 89 VAL B N 1
ATOM 1365 C CA . VAL B 1 89 ? -11.32 6.645 -5.852 1 96.88 89 VAL B CA 1
ATOM 1366 C C . VAL B 1 89 ? -11.938 8.039 -5.852 1 96.88 89 VAL B C 1
ATOM 1368 O O . VAL B 1 89 ? -12.852 8.32 -5.07 1 96.88 89 VAL B O 1
ATOM 1371 N N . ALA B 1 90 ? -11.398 8.938 -6.699 1 88.56 90 ALA B N 1
ATOM 1372 C CA . ALA B 1 90 ? -11.828 10.328 -6.738 1 88.56 90 ALA B CA 1
ATOM 1373 C C . ALA B 1 90 ? -13.312 10.438 -7.082 1 88.56 90 ALA B C 1
ATOM 1375 O O . ALA B 1 90 ? -13.906 11.508 -6.973 1 88.56 90 ALA B O 1
ATOM 1376 N N . LYS B 1 91 ? -13.969 9.391 -7.465 1 73.88 91 LYS B N 1
ATOM 1377 C CA . LYS B 1 91 ? -15.359 9.508 -7.887 1 73.88 91 LYS B CA 1
ATOM 1378 C C . LYS B 1 91 ? -16.297 9.492 -6.684 1 73.88 91 LYS B C 1
ATOM 1380 O O . LYS B 1 91 ? -15.992 8.883 -5.656 1 73.88 91 LYS B O 1
#

Nearest PDB structures (foldseek):
  4qju-assembly1_B  TM=9.573E-01  e=7.241E-12  Staphylococcus aureus subsp. aureus Mu50
  5lvt-assembly2_B  TM=9.344E-01  e=1.645E-11  Lactococcus lactis subsp. lactis Il1403
  4dky-assembly2_B  TM=9.383E-01  e=6.612E-09  Mycobacterium tuberculosis H37Ra
  5j0n-assembly1_L  TM=8.938E-01  e=5.828E-09  Escherichia coli
  1owf-assembly1_B  TM=8.866E-01  e=2.194E-08  Escherichia coli

Sequence (182 aa):
MNKTDLISAMAEKSGLTKKDAEKALNAFVDAVTEALSKGEKVQLVGFGSFEVRERAERVGRNPQTQEEIKIPATKVPVFKAGKMLKDAVAKMNKTDLISAMAEKSGLTKKDAEKALNAFVDAVTEALSKGEKVQLVGFGSFEVRERAERVGRNPQTQEEIKIPATKVPVFKAGKMLKDAVAK

Foldseek 3Di:
DDPLVVLVVQCVVVVHDSVVSNVVVVVVVVVLVVCQVVQHKDDDAQAWIKGKDKDAWDWDADPVPRDIDTDHIDIDIDIDGHDNNCVVPVD/DDPLVVLVVQCVVVVHDSVVSNVVVVVVVVVLVVCQVVQHKDDDAQAWIKGKDKDAWDWDADPVPRDIDIDHIDIDIDIDGHDNNCVVPVD

Radius of gyration: 18.76 Å; Cα contacts (8 Å, |Δi|>4): 355; chains: 2; bounding box: 33×56×47 Å

InterPro domains:
  IPR000119 Histone-like DNA-binding protein [PF00216] (1-89)
  IPR000119 Histone-like DNA-binding protein [PR01727] (40-55)
  IPR000119 Histone-like DNA-binding protein [PR01727] (58-71)
  IPR000119 Histone-like DNA-binding protein [PR01727] (74-88)
  IPR000119 Histone-like DNA-binding protein [PTHR33175] (1-89)
  IPR000119 Histone-like DNA-binding protein [SM00411] (1-90)
  IPR010992 Integration host factor (IHF)-like DNA-binding domain superfamily [G3DSA:4.10.520.10] (1-91)
  IPR010992 Integration host factor (IHF)-like DNA-binding domain superfamily [SSF47729] (1-90)
  IPR020816 Histone-like DNA-binding protein, conserved site [PS00045] (46-65)